Protein AF-A0A7K7VQU2-F1 (afdb_monomer_lite)

Sequence (157 aa):
PVPLLLVEPEVEIYPVQSGSLPRTDRLVCAVMDFYPPEIEVKWFKNGQEEVERVVVTDVIQNGDWTYQVLVMLETTPQPGDTYTCHVEHVSLQQPLTRDWGQWDGGHSKMLVGVGGLVLGPAALALGLLVYLRSKKGEWRGRGAVPALTRVAPPPWW

Foldseek 3Di:
DPPPDWDAWDWDKDFDDDDDDPFGFKIKIKTWFTPDQDKDKWKDKPNHTDDPQKDKDDWDAPVPNGTIIMIMGGHGDDPPIKMKMWMDDPNDPDIDIDIDDPPCPDDPPPPVPPVCVPVVVVVVVVVVVVVVVVVVVVVVPPDDDDDDDDDDDDDDD

InterPro domains:
  IPR003006 Immunoglobulin/major histocompatibility complex, conserved site [PS00290] (83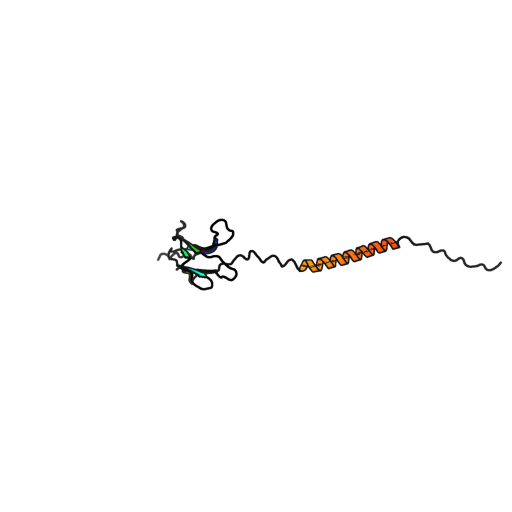-89)
  IPR003597 Immunoglobulin C1-set [PF07654] (11-92)
  IPR003597 Immunoglobulin C1-set [SM00407] (24-95)
  IPR007110 Immunoglobulin-like domain [PS50835] (9-97)
  IPR013783 Immunoglobulin-like fold [G3DSA:2.60.40.10] (6-106)
  IPR036179 Immunoglobulin-like domain superfamily [SSF48726] (14-101)
  IPR050160 Major Histocompatibility Complex/Immunoglobulin [PTHR19944] (7-136)

Structure (mmCIF, N/CA/C/O backbone):
data_AF-A0A7K7VQU2-F1
#
_entry.id   AF-A0A7K7VQU2-F1
#
loop_
_atom_site.group_PDB
_atom_site.id
_atom_site.type_symbol
_atom_site.label_atom_id
_atom_site.label_alt_id
_atom_site.label_comp_id
_atom_site.label_asym_id
_atom_site.label_entity_id
_atom_site.label_seq_id
_atom_site.pdbx_PDB_ins_code
_atom_site.Cartn_x
_atom_site.Cartn_y
_atom_site.Cartn_z
_atom_site.occupancy
_atom_site.B_iso_or_equiv
_atom_site.auth_seq_id
_atom_site.auth_comp_id
_atom_site.auth_asym_id
_atom_site.auth_atom_id
_atom_site.pdbx_PDB_model_num
ATOM 1 N N . PRO A 1 1 ? 23.997 -20.803 -15.273 1.00 57.81 1 PRO A N 1
ATOM 2 C CA . PRO A 1 1 ? 22.766 -20.457 -14.525 1.00 57.81 1 PRO A CA 1
ATOM 3 C C . PRO A 1 1 ? 22.965 -19.117 -13.815 1.00 57.81 1 PRO A C 1
ATOM 5 O O . PRO A 1 1 ? 23.720 -19.044 -12.852 1.00 57.81 1 PRO A O 1
ATOM 8 N N . VAL A 1 2 ? 22.388 -18.050 -14.367 1.00 52.31 2 VAL A N 1
ATOM 9 C CA . VAL A 1 2 ? 22.335 -16.747 -13.690 1.00 52.31 2 VAL A CA 1
ATOM 10 C C . VAL A 1 2 ? 21.419 -16.932 -12.474 1.00 52.31 2 VAL A C 1
ATOM 12 O O . VAL A 1 2 ? 20.346 -17.514 -12.656 1.00 52.31 2 VAL A O 1
ATOM 15 N N . PRO A 1 3 ? 21.812 -16.550 -11.248 1.00 61.34 3 PRO A N 1
ATOM 16 C CA . PRO A 1 3 ? 20.863 -16.546 -10.143 1.00 61.34 3 PRO A CA 1
ATOM 17 C C . PRO A 1 3 ? 19.717 -15.608 -10.528 1.00 61.34 3 PRO A C 1
ATOM 19 O O . PRO A 1 3 ? 19.965 -14.476 -10.940 1.00 61.34 3 PRO A O 1
ATOM 22 N N . LEU A 1 4 ? 18.478 -16.100 -10.469 1.00 75.25 4 LEU A N 1
ATOM 23 C CA . LEU A 1 4 ? 17.302 -15.251 -10.628 1.00 75.25 4 LEU A CA 1
ATOM 24 C C . LEU A 1 4 ? 17.351 -14.247 -9.476 1.00 75.25 4 LEU A C 1
ATOM 26 O O . LEU A 1 4 ? 17.149 -14.622 -8.323 1.00 75.25 4 LEU A O 1
ATOM 30 N N . LEU A 1 5 ? 17.734 -13.008 -9.780 1.00 87.81 5 LEU A N 1
ATOM 31 C CA . LEU A 1 5 ? 17.643 -11.923 -8.820 1.00 87.81 5 LEU A CA 1
ATOM 32 C C . LEU A 1 5 ? 16.155 -11.752 -8.522 1.00 87.81 5 LEU A C 1
ATOM 34 O O . LEU A 1 5 ? 15.373 -11.558 -9.447 1.00 87.81 5 LEU A O 1
ATOM 38 N N . LEU A 1 6 ? 15.780 -11.883 -7.259 1.00 94.81 6 LEU A N 1
ATOM 39 C CA . LEU A 1 6 ? 14.431 -11.652 -6.769 1.00 94.81 6 LEU A CA 1
ATOM 40 C C . LEU A 1 6 ? 14.569 -10.733 -5.564 1.00 94.81 6 LEU A C 1
ATOM 42 O O . LEU A 1 6 ? 15.386 -11.007 -4.682 1.00 94.81 6 LEU A O 1
ATOM 46 N N . VAL A 1 7 ? 13.806 -9.646 -5.551 1.00 96.69 7 VAL A N 1
ATOM 47 C CA . VAL A 1 7 ? 13.811 -8.681 -4.450 1.00 96.69 7 VAL A CA 1
ATOM 48 C C . VAL A 1 7 ? 12.386 -8.542 -3.942 1.00 96.69 7 VAL A C 1
ATOM 50 O O . VAL A 1 7 ? 11.465 -8.321 -4.730 1.00 96.69 7 VAL A O 1
ATOM 53 N N . GLU A 1 8 ? 12.211 -8.753 -2.639 1.00 97.81 8 GLU A N 1
ATOM 54 C CA . GLU A 1 8 ? 10.913 -8.648 -1.978 1.00 97.81 8 GLU A CA 1
ATOM 55 C C . GLU A 1 8 ? 10.456 -7.191 -1.874 1.00 97.81 8 GLU A C 1
ATOM 57 O O . GLU A 1 8 ? 11.279 -6.333 -1.563 1.00 97.81 8 GLU A O 1
ATOM 62 N N . PRO A 1 9 ? 9.162 -6.911 -2.117 1.00 98.12 9 PRO A N 1
ATOM 63 C CA . PRO A 1 9 ? 8.628 -5.563 -2.010 1.00 98.12 9 PRO A CA 1
ATOM 64 C C . PRO A 1 9 ? 8.594 -5.064 -0.567 1.00 98.12 9 PRO A C 1
ATOM 66 O O . PRO A 1 9 ? 8.190 -5.789 0.348 1.00 98.12 9 PRO A O 1
ATOM 69 N N . GLU A 1 10 ? 8.884 -3.780 -0.385 1.00 97.75 10 GLU A N 1
ATOM 70 C CA . GLU A 1 10 ? 8.526 -3.043 0.823 1.00 97.75 10 GLU A CA 1
ATOM 71 C C . GLU A 1 10 ? 7.136 -2.415 0.658 1.00 97.75 10 GLU A C 1
ATOM 73 O O . GLU A 1 10 ? 6.820 -1.856 -0.391 1.00 97.75 10 GLU A O 1
ATOM 78 N N . VAL A 1 11 ? 6.283 -2.529 1.684 1.00 97.81 11 VAL A N 1
ATOM 79 C CA . VAL A 1 11 ? 4.886 -2.072 1.622 1.00 97.81 11 VAL A CA 1
ATOM 80 C C . VAL A 1 11 ? 4.581 -1.085 2.737 1.00 97.81 11 VAL A C 1
ATOM 82 O O . VAL A 1 11 ? 4.611 -1.422 3.926 1.00 97.81 11 VAL A O 1
ATOM 85 N N . GLU A 1 12 ? 4.178 0.115 2.338 1.00 96.62 12 GLU A N 1
ATOM 86 C CA . GLU A 1 12 ? 3.721 1.171 3.231 1.00 96.62 12 GLU A CA 1
ATOM 87 C C . GLU A 1 12 ? 2.300 1.608 2.868 1.00 96.62 12 GLU A C 1
ATOM 89 O O . GLU A 1 12 ? 1.939 1.702 1.696 1.00 96.62 12 GLU A O 1
ATOM 94 N N . ILE A 1 13 ? 1.484 1.897 3.886 1.00 96.25 13 ILE A N 1
ATOM 95 C CA . ILE A 1 13 ? 0.157 2.478 3.694 1.00 96.25 13 ILE A CA 1
ATOM 96 C C . ILE A 1 13 ? 0.098 3.836 4.376 1.00 96.25 13 ILE A C 1
ATOM 98 O O . ILE A 1 13 ? 0.289 3.924 5.590 1.00 96.25 13 ILE A O 1
ATOM 102 N N . TYR A 1 14 ? -0.264 4.873 3.624 1.00 93.06 14 TYR A N 1
ATOM 103 C CA . TYR A 1 14 ? -0.444 6.217 4.164 1.00 93.06 14 TYR A CA 1
ATOM 104 C C . TYR A 1 14 ? -1.721 6.898 3.647 1.00 93.06 14 TYR A C 1
ATOM 106 O O . TYR A 1 14 ? -2.180 6.635 2.531 1.00 93.06 14 TYR A O 1
ATOM 114 N N . PRO A 1 15 ? -2.334 7.775 4.464 1.00 92.25 15 PRO A N 1
ATOM 115 C CA . PRO A 1 15 ? -3.474 8.572 4.044 1.00 92.25 15 PRO A CA 1
ATOM 116 C C . PRO A 1 15 ? -3.042 9.734 3.148 1.00 92.25 15 PRO A C 1
ATOM 118 O O . PRO A 1 15 ? -2.030 10.387 3.402 1.00 92.25 15 PRO A O 1
ATOM 121 N N . VAL A 1 16 ? -3.865 10.052 2.152 1.00 88.25 16 VAL A N 1
ATOM 122 C CA . VAL A 1 16 ? -3.730 11.260 1.330 1.00 88.25 16 VAL A CA 1
ATOM 123 C C . VAL A 1 16 ? -5.000 12.096 1.468 1.00 88.25 16 VAL A C 1
ATOM 125 O O . VAL A 1 16 ? -6.108 11.566 1.548 1.00 88.25 16 VAL A O 1
ATOM 128 N N . GLN A 1 17 ? -4.821 13.414 1.551 1.00 82.75 17 GLN A N 1
ATOM 129 C CA . GLN A 1 17 ? -5.911 14.387 1.572 1.00 82.75 17 GLN A CA 1
ATOM 130 C C . GLN A 1 17 ? -6.026 15.045 0.202 1.00 82.75 17 GLN A C 1
ATOM 132 O O . GLN A 1 17 ? -5.046 15.596 -0.304 1.00 82.75 17 GLN A O 1
ATOM 137 N N . SER A 1 18 ? -7.226 15.046 -0.368 1.00 69.75 18 SER A N 1
ATOM 138 C CA . SER A 1 18 ? -7.536 15.867 -1.534 1.00 69.75 18 SER A CA 1
ATOM 139 C C . SER A 1 18 ? -8.174 17.187 -1.093 1.00 69.75 18 SER A C 1
ATOM 141 O O . SER A 1 18 ? -9.220 17.228 -0.445 1.00 69.75 18 SER A O 1
ATOM 143 N N . GLY A 1 19 ? -7.555 18.306 -1.473 1.00 69.19 19 GLY A N 1
ATOM 144 C CA . GLY A 1 19 ? -8.094 19.646 -1.228 1.00 69.19 19 GLY A CA 1
ATOM 145 C C . GLY A 1 19 ? -7.788 20.221 0.160 1.00 69.19 19 GLY A C 1
ATOM 146 O O . GLY A 1 19 ? -6.818 19.852 0.810 1.00 69.19 19 GLY A O 1
ATOM 147 N N . SER A 1 20 ? -8.582 21.210 0.579 1.00 69.31 20 SER A N 1
ATOM 148 C CA . SER A 1 20 ? -8.337 22.029 1.780 1.00 69.31 20 SER A CA 1
ATOM 149 C C . SER A 1 20 ? -9.076 21.562 3.039 1.00 69.31 20 SER A C 1
ATOM 151 O O . SER A 1 20 ? -8.949 22.187 4.094 1.00 69.31 20 SER A O 1
ATOM 153 N N . LEU A 1 21 ? -9.876 20.496 2.945 1.00 66.06 21 LEU A N 1
ATOM 154 C CA . LEU A 1 21 ? -10.611 19.943 4.080 1.00 66.06 21 LEU A CA 1
ATOM 155 C C . LEU A 1 21 ? -9.713 18.970 4.863 1.00 66.06 21 LEU A C 1
ATOM 157 O O . LEU A 1 21 ? -9.008 18.178 4.248 1.00 66.06 21 LEU A O 1
ATOM 161 N N . PRO A 1 22 ? -9.784 18.941 6.206 1.00 66.94 22 PRO A N 1
ATOM 162 C CA . PRO A 1 22 ? -8.946 18.079 7.048 1.00 66.94 22 PRO A CA 1
ATOM 163 C C . PRO A 1 22 ? -9.389 16.601 7.037 1.00 66.94 22 PRO A C 1
ATOM 165 O O . PRO A 1 22 ? -9.230 15.896 8.033 1.00 66.94 22 PRO A O 1
ATOM 168 N N . ARG A 1 23 ? -10.015 16.128 5.953 1.00 72.44 23 ARG A N 1
ATOM 169 C CA . ARG A 1 23 ? -10.581 14.781 5.850 1.00 72.44 23 ARG A CA 1
ATOM 170 C C . ARG A 1 23 ? -9.762 13.962 4.863 1.00 72.44 23 ARG A C 1
ATOM 172 O O . ARG A 1 23 ? -9.684 14.317 3.695 1.00 72.44 23 ARG A O 1
ATOM 179 N N . THR A 1 24 ? -9.195 12.856 5.337 1.00 75.88 24 THR A N 1
ATOM 180 C CA . THR A 1 24 ? -8.613 11.832 4.465 1.00 75.88 24 THR A CA 1
ATOM 181 C C . THR A 1 24 ? -9.709 11.243 3.592 1.00 75.88 24 THR A C 1
ATOM 183 O O . THR A 1 24 ? -10.703 10.726 4.109 1.00 75.88 24 THR A O 1
ATOM 186 N N . ASP A 1 25 ? -9.516 11.318 2.285 1.00 87.81 25 ASP A N 1
ATOM 187 C CA . ASP A 1 25 ? -10.429 10.780 1.282 1.00 87.81 25 ASP A CA 1
ATOM 188 C C . ASP A 1 25 ? -9.772 9.723 0.386 1.00 87.81 25 ASP A C 1
ATOM 190 O O . ASP A 1 25 ? -10.438 9.145 -0.477 1.00 87.81 25 ASP A O 1
ATOM 194 N N . ARG A 1 26 ? -8.484 9.433 0.613 1.00 91.88 26 ARG A N 1
ATOM 195 C CA . ARG A 1 26 ? -7.740 8.393 -0.097 1.00 91.88 26 ARG A CA 1
ATOM 196 C C . ARG A 1 26 ? -6.750 7.688 0.828 1.00 91.88 26 ARG A C 1
ATOM 198 O O . ARG A 1 26 ? -6.142 8.311 1.701 1.00 91.88 26 ARG A O 1
ATOM 205 N N . LEU A 1 27 ? -6.559 6.393 0.605 1.00 95.38 27 LEU A N 1
ATOM 206 C CA . LEU A 1 27 ? -5.439 5.620 1.145 1.00 95.38 27 LEU A CA 1
ATOM 207 C C . LEU A 1 27 ? -4.535 5.203 -0.008 1.00 95.38 27 LEU A C 1
ATOM 209 O O . LEU A 1 27 ? -5.023 4.861 -1.081 1.00 95.38 27 LEU A O 1
ATOM 213 N N . VAL A 1 28 ? -3.226 5.224 0.208 1.00 97.12 28 VAL A N 1
ATOM 214 C CA . VAL A 1 28 ? -2.246 4.795 -0.790 1.00 97.12 28 VAL A CA 1
ATOM 215 C C . VAL A 1 28 ? -1.454 3.637 -0.222 1.00 97.12 28 VAL A C 1
ATOM 217 O O . VAL A 1 28 ? -0.906 3.759 0.868 1.00 97.12 28 VAL A O 1
ATOM 220 N N . CYS A 1 29 ? -1.414 2.530 -0.961 1.00 98.12 29 CYS A N 1
ATOM 221 C CA . CYS A 1 29 ? -0.485 1.436 -0.735 1.00 98.12 29 CYS A CA 1
ATOM 222 C C . CYS A 1 29 ? 0.703 1.646 -1.672 1.00 98.12 29 CYS A C 1
ATOM 224 O O . CYS A 1 29 ? 0.564 1.524 -2.891 1.00 98.12 29 CYS A O 1
ATOM 226 N N . ALA A 1 30 ? 1.836 2.042 -1.103 1.00 98.12 30 ALA A N 1
ATOM 227 C CA . ALA A 1 30 ? 3.095 2.156 -1.816 1.00 98.12 30 ALA A CA 1
ATOM 228 C C . ALA A 1 30 ? 3.838 0.829 -1.721 1.00 98.12 30 ALA A C 1
ATOM 230 O O . ALA A 1 30 ? 4.091 0.341 -0.620 1.00 98.12 30 ALA A O 1
ATOM 231 N N . VAL A 1 31 ? 4.155 0.257 -2.879 1.00 98.56 31 VAL A N 1
ATOM 232 C CA . VAL A 1 31 ? 4.895 -0.995 -3.005 1.00 98.56 31 VAL A CA 1
ATOM 233 C C . VAL A 1 31 ? 6.205 -0.680 -3.711 1.00 98.56 31 VAL A C 1
ATOM 235 O O . VAL A 1 31 ? 6.191 -0.231 -4.856 1.00 98.56 31 VAL A O 1
ATOM 238 N N . MET A 1 32 ? 7.319 -0.853 -3.008 1.00 98.19 32 MET A N 1
ATOM 239 C CA . MET A 1 32 ? 8.618 -0.281 -3.365 1.00 9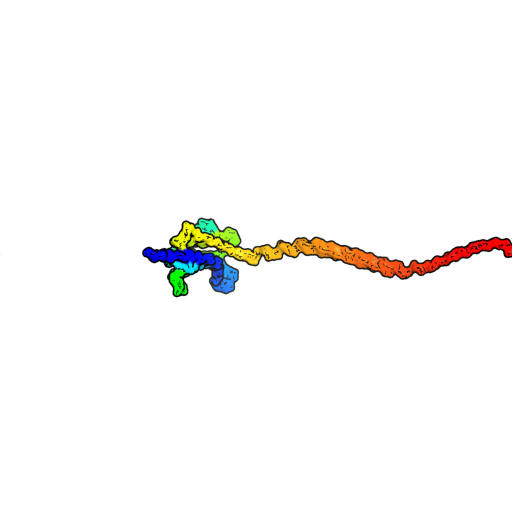8.19 32 MET A CA 1
ATOM 240 C C . MET A 1 32 ? 9.694 -1.361 -3.478 1.00 98.19 32 MET A C 1
ATOM 242 O O . MET A 1 32 ? 9.560 -2.445 -2.911 1.00 98.19 32 MET A O 1
ATOM 246 N N . ASP A 1 33 ? 10.762 -1.026 -4.197 1.00 97.19 33 ASP A N 1
ATOM 247 C CA . ASP A 1 33 ? 12.039 -1.742 -4.260 1.00 97.19 33 ASP A CA 1
ATOM 248 C C . ASP A 1 33 ? 11.945 -3.236 -4.615 1.00 97.19 33 ASP A C 1
ATOM 250 O O . ASP A 1 33 ? 12.751 -4.050 -4.170 1.00 97.19 33 ASP A O 1
ATOM 254 N N . PHE A 1 34 ? 10.989 -3.612 -5.470 1.00 97.56 34 PHE A N 1
ATOM 255 C CA . PHE A 1 34 ? 10.781 -5.006 -5.873 1.00 97.56 34 PHE A CA 1
ATOM 256 C C . PHE A 1 34 ? 11.366 -5.332 -7.248 1.00 97.56 34 PHE A C 1
ATOM 258 O O . PHE A 1 34 ? 11.588 -4.461 -8.091 1.00 97.56 34 PHE A O 1
ATOM 265 N N . TYR A 1 35 ? 11.628 -6.616 -7.485 1.00 96.81 35 TYR A N 1
ATOM 266 C CA . TYR A 1 35 ? 12.056 -7.131 -8.785 1.00 96.81 35 TYR A CA 1
ATOM 267 C C . TYR A 1 35 ? 11.715 -8.620 -8.909 1.00 96.81 35 TYR A C 1
ATOM 269 O O . TYR A 1 35 ? 12.060 -9.373 -7.985 1.00 96.81 35 TYR A O 1
ATOM 277 N N . PRO A 1 36 ? 11.162 -9.099 -10.043 1.00 96.25 36 PRO A N 1
ATOM 278 C CA . PRO A 1 36 ? 10.902 -8.434 -11.342 1.00 96.25 36 PRO A CA 1
ATOM 279 C C . PRO A 1 36 ? 9.648 -7.516 -11.343 1.00 96.25 36 PRO A C 1
ATOM 281 O O . PRO A 1 36 ? 9.030 -7.374 -10.296 1.00 96.25 36 PRO A O 1
ATOM 284 N N . PRO A 1 37 ? 9.277 -6.822 -12.447 1.00 96.50 37 PRO A N 1
ATOM 285 C CA . PRO A 1 37 ? 8.176 -5.846 -12.412 1.00 96.50 37 PRO A CA 1
ATOM 286 C C . PRO A 1 37 ? 6.769 -6.465 -12.341 1.00 96.50 37 PRO A C 1
ATOM 288 O O . PRO A 1 37 ? 5.811 -5.745 -12.062 1.00 96.50 37 PRO A O 1
ATOM 291 N N . GLU A 1 38 ? 6.609 -7.762 -12.622 1.00 97.12 38 GLU A N 1
ATOM 292 C CA . GLU A 1 38 ? 5.317 -8.444 -12.541 1.00 97.12 38 GLU A CA 1
ATOM 293 C C . GLU A 1 38 ? 4.847 -8.583 -11.086 1.00 97.12 38 GLU A C 1
ATOM 295 O O . GLU A 1 38 ? 5.415 -9.345 -10.301 1.00 97.12 38 GLU A O 1
ATOM 300 N N . ILE A 1 39 ? 3.774 -7.872 -10.739 1.00 97.94 39 ILE A N 1
ATOM 301 C CA . ILE A 1 39 ? 3.221 -7.808 -9.385 1.00 97.94 39 ILE A CA 1
ATOM 302 C C . ILE A 1 39 ? 1.695 -7.692 -9.425 1.00 97.94 39 ILE A C 1
ATOM 304 O O . ILE A 1 39 ? 1.133 -7.103 -10.349 1.00 97.94 39 ILE A O 1
ATOM 308 N N . GLU A 1 40 ? 1.024 -8.223 -8.407 1.00 98.06 40 GLU A N 1
ATOM 309 C CA . GLU A 1 40 ? -0.413 -8.051 -8.201 1.00 98.06 40 GLU A CA 1
ATOM 310 C C . GLU A 1 40 ? -0.663 -7.440 -6.820 1.00 98.06 40 GLU A C 1
ATOM 312 O O . GLU A 1 40 ? -0.108 -7.875 -5.812 1.00 98.06 40 GLU A O 1
ATOM 317 N N . VAL A 1 41 ? -1.482 -6.389 -6.778 1.00 98.38 41 VAL A N 1
ATOM 318 C CA . VAL A 1 41 ? -1.764 -5.629 -5.559 1.00 98.38 41 VAL A CA 1
ATOM 319 C C . VAL A 1 41 ? -3.265 -5.392 -5.461 1.00 98.38 41 VAL A C 1
ATOM 321 O O . VAL A 1 41 ? -3.866 -4.810 -6.363 1.00 98.38 41 VAL A O 1
ATOM 324 N N . LYS A 1 42 ? -3.866 -5.829 -4.355 1.00 98.38 42 LYS A N 1
ATOM 325 C CA . LYS A 1 42 ? -5.305 -5.753 -4.083 1.00 98.38 42 LYS A CA 1
ATOM 326 C C . LYS A 1 42 ? -5.572 -4.941 -2.829 1.00 98.38 42 LYS A C 1
ATOM 328 O O . LYS A 1 42 ? -4.845 -5.038 -1.839 1.00 98.38 42 LYS A O 1
ATOM 333 N N . TRP A 1 43 ? -6.667 -4.192 -2.847 1.00 98.25 43 TRP A N 1
ATOM 334 C CA . TRP A 1 43 ? -7.212 -3.566 -1.652 1.00 98.25 43 TRP A CA 1
ATOM 335 C C . TRP A 1 43 ? -8.351 -4.396 -1.092 1.00 98.25 43 TRP A C 1
ATOM 337 O O . TRP A 1 43 ? -9.213 -4.860 -1.829 1.00 98.25 43 TRP A O 1
ATOM 347 N N . PHE A 1 44 ? -8.393 -4.506 0.229 1.00 97.81 44 PHE A N 1
ATOM 348 C CA . PHE A 1 44 ? -9.533 -5.038 0.952 1.00 97.81 44 PHE A CA 1
ATOM 349 C C . PHE A 1 44 ? -10.035 -4.002 1.947 1.00 97.81 44 PHE A C 1
ATOM 351 O O . PHE A 1 44 ? -9.257 -3.429 2.714 1.00 97.81 44 PHE A O 1
ATOM 358 N N . LYS A 1 45 ? -11.349 -3.797 1.964 1.00 96.06 45 LYS A N 1
ATOM 359 C CA . LYS A 1 45 ? -12.060 -3.039 2.987 1.00 96.06 45 LYS A CA 1
ATOM 360 C C . LYS A 1 45 ? -12.960 -3.992 3.757 1.00 96.06 45 LYS A C 1
ATOM 362 O O . LYS A 1 45 ? -13.812 -4.651 3.170 1.00 96.06 45 LYS A O 1
ATOM 367 N N . ASN A 1 46 ? -12.799 -4.070 5.076 1.00 95.38 46 ASN A N 1
ATOM 368 C CA . ASN A 1 46 ? -13.604 -4.948 5.934 1.00 95.38 46 ASN A CA 1
ATOM 369 C C . ASN A 1 46 ? -13.615 -6.417 5.449 1.00 95.38 46 ASN A C 1
ATOM 371 O O . ASN A 1 46 ? -14.623 -7.114 5.556 1.00 95.38 46 ASN A O 1
ATOM 375 N N . GLY A 1 47 ? -12.493 -6.874 4.877 1.00 95.50 47 GLY A N 1
ATOM 376 C CA . GLY A 1 47 ? -12.332 -8.217 4.310 1.00 95.50 47 GLY A CA 1
ATOM 377 C C . GLY A 1 47 ? -12.943 -8.430 2.918 1.00 95.50 47 GLY A C 1
ATOM 378 O O . GLY A 1 47 ? -12.860 -9.539 2.399 1.00 95.50 47 GLY A O 1
ATOM 379 N N . GLN A 1 48 ? -13.539 -7.406 2.303 1.00 97.25 48 GLN A N 1
ATOM 380 C CA . GLN A 1 48 ? -14.058 -7.453 0.933 1.00 97.25 48 GLN A CA 1
ATOM 381 C C . GLN A 1 48 ? -13.097 -6.756 -0.025 1.00 97.25 48 GLN A C 1
ATOM 383 O O . GLN A 1 48 ? -12.609 -5.671 0.281 1.00 97.25 48 GLN A O 1
ATOM 388 N N . GLU A 1 49 ? -12.822 -7.384 -1.165 1.00 97.81 49 GLU A N 1
ATOM 389 C CA . GLU A 1 49 ? -11.947 -6.816 -2.190 1.00 97.81 49 GLU A CA 1
ATOM 390 C C . GLU A 1 49 ? -12.586 -5.570 -2.819 1.00 97.81 49 GLU A C 1
ATOM 392 O O . GLU A 1 49 ? -13.748 -5.586 -3.228 1.00 97.81 49 GLU A O 1
ATOM 397 N N . GLU A 1 50 ? -11.814 -4.490 -2.893 1.00 97.56 50 GLU A N 1
ATOM 398 C CA . GLU A 1 50 ? -12.191 -3.231 -3.524 1.00 97.56 50 GLU A CA 1
ATOM 399 C C . GLU A 1 50 ? -11.531 -3.148 -4.901 1.00 97.56 50 GLU A C 1
ATOM 401 O O . GLU A 1 50 ? -10.309 -3.224 -5.015 1.00 97.56 50 GLU A O 1
ATOM 406 N N . VAL A 1 51 ? -12.339 -2.958 -5.946 1.00 96.56 51 VAL A N 1
ATOM 407 C CA . VAL A 1 51 ? -11.856 -2.862 -7.337 1.00 96.56 51 VAL A CA 1
ATOM 408 C C . VAL A 1 51 ? -12.312 -1.558 -7.988 1.00 96.56 51 VAL A C 1
ATOM 410 O O . VAL A 1 51 ? -11.527 -0.875 -8.634 1.00 96.56 51 VAL A O 1
ATOM 413 N N . GLU A 1 52 ? -13.570 -1.160 -7.781 1.00 95.75 52 GLU A N 1
ATOM 414 C CA . GLU A 1 52 ? -14.169 -0.009 -8.477 1.00 95.75 52 GLU A CA 1
ATOM 415 C C . GLU A 1 52 ? -13.544 1.340 -8.096 1.00 95.75 52 GLU A C 1
ATOM 417 O O . GLU A 1 52 ? -13.551 2.275 -8.893 1.00 95.75 52 GLU A O 1
ATOM 422 N N . ARG A 1 53 ? -13.025 1.454 -6.870 1.00 94.31 53 ARG A N 1
ATOM 423 C CA . ARG A 1 53 ? -12.459 2.693 -6.305 1.00 94.31 53 ARG A CA 1
ATOM 424 C C . ARG A 1 53 ? -10.940 2.668 -6.224 1.00 94.31 53 ARG A C 1
ATOM 426 O O . ARG A 1 53 ? -10.344 3.495 -5.530 1.00 94.31 53 ARG A O 1
ATOM 433 N N . VAL A 1 54 ? -10.330 1.690 -6.886 1.00 97.12 54 VAL A N 1
ATOM 434 C CA . VAL A 1 54 ? -8.888 1.500 -6.897 1.00 97.12 54 VAL A CA 1
ATOM 435 C C . VAL A 1 54 ? -8.304 2.087 -8.171 1.00 97.12 54 VAL A C 1
ATOM 437 O O . VAL A 1 54 ? -8.766 1.820 -9.277 1.00 97.12 54 VAL A O 1
ATOM 440 N N . VAL A 1 55 ? -7.260 2.889 -8.004 1.00 96.44 55 VAL A N 1
ATOM 441 C CA . VAL A 1 55 ? -6.475 3.467 -9.090 1.00 96.44 55 VAL A CA 1
ATOM 442 C C . VAL A 1 55 ? -5.026 3.045 -8.901 1.00 96.44 55 VAL A C 1
ATOM 444 O O . VAL A 1 55 ? -4.407 3.359 -7.885 1.00 96.44 55 VAL A O 1
ATOM 447 N N . VAL A 1 56 ? -4.487 2.342 -9.891 1.00 97.12 56 VAL A N 1
ATOM 448 C CA . VAL A 1 56 ? -3.105 1.850 -9.914 1.00 97.12 56 VAL A CA 1
ATOM 449 C C . VAL A 1 56 ? -2.281 2.769 -10.814 1.00 97.12 56 VAL A C 1
ATOM 451 O O . VAL A 1 56 ? -2.742 3.148 -11.891 1.00 97.12 56 VAL A O 1
ATOM 454 N N . THR A 1 57 ? -1.087 3.167 -10.379 1.00 97.06 57 THR A N 1
ATOM 455 C CA . THR A 1 57 ? -0.131 3.866 -11.251 1.00 97.06 57 THR A CA 1
ATOM 456 C C . THR A 1 57 ? 0.592 2.885 -12.164 1.00 97.06 57 THR A C 1
ATOM 458 O O . THR A 1 57 ? 0.615 1.685 -11.904 1.00 97.06 57 THR A O 1
ATOM 461 N N . ASP A 1 58 ? 1.276 3.392 -13.186 1.00 97.12 58 ASP A N 1
ATOM 462 C CA . ASP A 1 58 ? 2.254 2.574 -13.902 1.00 97.12 58 ASP A CA 1
ATOM 463 C C . ASP A 1 58 ? 3.343 2.063 -12.940 1.00 97.12 58 ASP A C 1
ATOM 465 O O . ASP A 1 58 ? 3.656 2.706 -11.929 1.00 97.12 58 ASP A O 1
ATOM 469 N N . VAL A 1 59 ? 3.924 0.907 -13.269 1.00 97.62 59 VAL A N 1
ATOM 470 C CA . VAL A 1 59 ? 5.106 0.372 -12.583 1.00 97.62 59 VAL A CA 1
ATOM 471 C C . VAL A 1 59 ? 6.329 1.158 -13.060 1.00 97.62 59 VAL A C 1
ATOM 473 O O . VAL A 1 59 ? 6.650 1.166 -14.250 1.00 97.62 59 VAL A O 1
ATOM 476 N N . ILE A 1 60 ? 7.004 1.841 -12.138 1.00 97.25 60 ILE A N 1
ATOM 477 C CA . ILE A 1 60 ? 8.117 2.755 -12.428 1.00 97.25 60 ILE A CA 1
ATOM 478 C C . ILE A 1 60 ? 9.425 2.111 -11.977 1.00 97.25 60 ILE A C 1
ATOM 480 O O . ILE A 1 60 ? 9.481 1.515 -10.909 1.00 97.25 60 ILE A O 1
ATOM 484 N N . GLN A 1 61 ? 10.487 2.245 -12.772 1.00 96.88 61 GLN A N 1
ATOM 485 C CA . GLN A 1 61 ? 11.822 1.762 -12.415 1.00 96.88 61 GLN A CA 1
ATOM 486 C C . GLN A 1 61 ? 12.600 2.814 -11.603 1.00 96.88 61 GLN A C 1
ATOM 488 O O . GLN A 1 61 ? 12.653 3.979 -11.997 1.00 96.88 61 GLN A O 1
ATOM 493 N N . ASN A 1 62 ? 13.263 2.390 -10.524 1.00 93.75 62 ASN A N 1
ATOM 494 C CA . ASN A 1 62 ? 13.974 3.255 -9.569 1.00 93.75 62 ASN A CA 1
ATOM 495 C C . ASN A 1 62 ? 15.385 3.687 -10.024 1.00 93.75 62 ASN A C 1
ATOM 497 O O . ASN A 1 62 ? 15.978 4.607 -9.463 1.00 93.75 62 ASN A O 1
ATOM 501 N N . GLY A 1 63 ? 15.927 3.052 -11.070 1.00 93.25 63 GLY A N 1
ATOM 502 C CA . GLY A 1 63 ? 17.275 3.311 -11.603 1.00 93.25 63 GLY A CA 1
ATOM 503 C C . GLY A 1 63 ? 18.365 2.394 -11.037 1.00 93.25 63 GLY A C 1
ATOM 504 O O . GLY A 1 63 ? 19.466 2.332 -11.582 1.00 93.25 63 GLY A O 1
ATOM 505 N N . ASP A 1 64 ? 18.033 1.615 -10.015 1.00 94.25 64 ASP A N 1
ATOM 506 C CA . ASP A 1 64 ? 18.826 0.543 -9.423 1.00 94.25 64 ASP A CA 1
ATOM 507 C C . ASP A 1 64 ? 18.175 -0.816 -9.719 1.00 94.25 64 ASP A C 1
ATOM 509 O O . ASP A 1 64 ? 18.005 -1.622 -8.820 1.00 94.25 64 ASP A O 1
ATOM 513 N N . TRP A 1 65 ? 17.751 -1.048 -10.970 1.00 91.50 65 TRP A N 1
ATOM 514 C CA . TRP A 1 65 ? 17.044 -2.251 -11.464 1.00 91.50 65 TRP A CA 1
ATOM 515 C C . TRP A 1 65 ? 15.710 -2.611 -10.781 1.00 91.50 65 TRP A C 1
ATOM 517 O O . TRP A 1 65 ? 14.963 -3.373 -11.389 1.00 91.50 65 TRP A O 1
ATOM 527 N N . THR A 1 66 ? 15.379 -2.064 -9.610 1.00 97.00 66 THR A N 1
ATOM 528 C CA . THR A 1 66 ? 14.118 -2.303 -8.893 1.00 97.00 66 THR A CA 1
ATOM 529 C C . THR A 1 66 ? 12.969 -1.436 -9.410 1.00 97.00 66 THR A C 1
ATOM 531 O O . THR A 1 66 ? 13.167 -0.503 -10.202 1.00 97.00 66 THR A O 1
ATOM 534 N N . TYR A 1 67 ? 11.755 -1.776 -8.984 1.00 98.12 67 TYR A N 1
ATOM 535 C CA . TYR A 1 67 ? 10.514 -1.136 -9.392 1.00 98.12 67 TYR A CA 1
ATOM 536 C C . TYR A 1 67 ? 9.675 -0.691 -8.196 1.00 98.12 67 TYR A C 1
ATOM 538 O O . TYR A 1 67 ? 9.821 -1.189 -7.081 1.00 98.12 67 TYR A O 1
ATOM 546 N N . GLN A 1 68 ? 8.756 0.229 -8.468 1.00 98.25 68 GLN A N 1
ATOM 547 C CA . GLN A 1 68 ? 7.762 0.725 -7.529 1.00 98.25 68 GLN A CA 1
ATOM 548 C C . GLN A 1 68 ? 6.394 0.881 -8.206 1.00 98.25 68 GLN A C 1
ATOM 550 O O . GLN A 1 68 ? 6.306 1.170 -9.403 1.00 98.25 68 GLN A O 1
ATOM 555 N N . VAL A 1 69 ? 5.319 0.734 -7.434 1.00 98.56 69 VAL A N 1
ATOM 556 C CA . VAL A 1 69 ? 3.940 0.982 -7.872 1.00 98.56 69 VAL A CA 1
ATOM 557 C C . VAL A 1 69 ? 3.113 1.549 -6.720 1.00 98.56 69 VAL A C 1
ATOM 559 O O . VAL A 1 69 ? 3.282 1.163 -5.562 1.00 98.56 69 VAL A O 1
ATOM 562 N N . LEU A 1 70 ? 2.211 2.482 -7.029 1.00 98.25 70 LEU A N 1
ATOM 563 C CA . LEU A 1 70 ? 1.272 3.043 -6.065 1.00 98.25 70 LEU A CA 1
ATOM 564 C C . LEU A 1 70 ? -0.142 2.572 -6.393 1.00 98.25 70 LEU A C 1
ATOM 566 O O . LEU A 1 70 ? -0.623 2.736 -7.515 1.00 98.25 70 LEU A O 1
ATOM 570 N N . VAL A 1 71 ? -0.830 2.038 -5.387 1.00 98.12 71 VAL A N 1
ATOM 571 C CA . VAL A 1 71 ? -2.224 1.607 -5.500 1.00 98.12 71 VAL A CA 1
ATOM 572 C C . VAL A 1 71 ? -3.084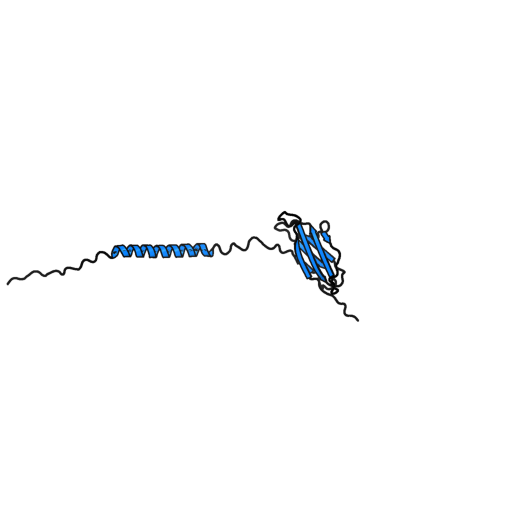 2.430 -4.557 1.00 98.12 71 VAL A C 1
ATOM 574 O O . VAL A 1 71 ? -3.048 2.275 -3.335 1.00 98.12 71 VAL A O 1
ATOM 577 N N . MET A 1 72 ? -3.862 3.335 -5.136 1.00 97.19 72 MET A N 1
ATOM 578 C CA . MET A 1 72 ? -4.692 4.299 -4.426 1.00 97.19 72 MET A CA 1
ATOM 579 C C . MET A 1 72 ? -6.118 3.771 -4.291 1.00 97.19 72 MET A C 1
ATOM 581 O O . MET A 1 72 ? -6.721 3.384 -5.284 1.00 97.19 72 MET A O 1
ATOM 585 N N . LEU A 1 73 ? -6.677 3.816 -3.086 1.00 96.94 73 LEU A N 1
ATOM 586 C CA . LEU A 1 73 ? -8.080 3.531 -2.802 1.00 96.94 73 LEU A CA 1
ATOM 587 C C . LEU A 1 73 ? -8.800 4.831 -2.437 1.00 96.94 73 LEU A C 1
ATOM 589 O O . LEU A 1 73 ? -8.445 5.487 -1.455 1.00 96.94 73 LEU A O 1
ATOM 593 N N . GLU A 1 74 ? -9.836 5.190 -3.192 1.00 94.69 74 GLU A N 1
ATOM 594 C CA . GLU A 1 74 ? -10.717 6.311 -2.855 1.00 94.69 74 GLU A CA 1
ATOM 595 C C . GLU A 1 74 ? -11.700 5.896 -1.757 1.00 94.69 74 GLU A C 1
ATOM 597 O O . GLU A 1 74 ? -12.668 5.160 -1.971 1.00 94.69 74 GLU A O 1
ATOM 602 N N . THR A 1 75 ? -11.435 6.358 -0.539 1.00 91.56 75 THR A N 1
ATOM 603 C CA . THR A 1 75 ? -12.230 6.014 0.634 1.00 91.56 75 THR A CA 1
ATOM 604 C C . THR A 1 75 ? -12.098 7.074 1.708 1.00 91.56 75 THR A C 1
ATOM 606 O O . THR A 1 75 ? -11.054 7.685 1.894 1.00 91.56 75 THR A O 1
ATOM 609 N N . THR A 1 76 ? -13.162 7.259 2.476 1.00 90.50 76 THR A N 1
ATOM 610 C CA . THR A 1 76 ? -13.146 8.103 3.664 1.00 90.50 76 THR A CA 1
ATOM 611 C C . THR A 1 76 ? -13.143 7.202 4.894 1.00 90.50 76 THR A C 1
ATOM 613 O O . THR A 1 76 ? -14.220 6.722 5.267 1.00 90.50 76 THR A O 1
ATOM 616 N N . PRO A 1 77 ? -11.977 6.932 5.514 1.00 88.62 77 PRO A N 1
ATOM 617 C CA . PRO A 1 77 ? -11.893 5.951 6.583 1.00 88.62 77 PRO A CA 1
ATOM 618 C C . PRO A 1 77 ? -12.766 6.342 7.774 1.00 88.62 77 PRO A C 1
ATOM 620 O O . PRO A 1 77 ? -12.696 7.475 8.257 1.00 88.62 77 PRO A O 1
ATOM 623 N N . GLN A 1 78 ? -13.595 5.410 8.243 1.00 86.94 78 GLN A N 1
ATOM 624 C CA . GLN A 1 78 ? -14.437 5.603 9.421 1.00 86.94 78 GLN A CA 1
ATOM 625 C C . GLN A 1 78 ? -13.934 4.765 10.601 1.00 86.94 78 GLN A C 1
ATOM 627 O O . GLN A 1 78 ? -13.289 3.737 10.388 1.00 86.94 78 GLN A O 1
ATOM 632 N N . PRO A 1 79 ? -14.221 5.171 11.853 1.00 85.81 79 PRO A N 1
ATOM 633 C CA . PRO A 1 79 ? -13.943 4.333 13.011 1.00 85.81 79 PRO A CA 1
ATOM 634 C C . PRO A 1 79 ? -14.600 2.957 12.858 1.00 85.81 79 PRO A C 1
ATOM 636 O O . PRO A 1 79 ? -15.803 2.867 12.621 1.00 85.81 79 PRO A O 1
ATOM 639 N N . GLY A 1 80 ? -13.803 1.900 13.004 1.00 87.25 80 GLY A N 1
ATOM 640 C CA . GLY A 1 80 ? -14.251 0.514 12.857 1.00 87.25 80 GLY A CA 1
ATOM 641 C C . GLY A 1 80 ? -14.097 -0.074 11.453 1.00 87.25 80 GLY A C 1
ATOM 642 O O . GLY A 1 80 ? -14.203 -1.290 11.328 1.00 87.25 80 GLY A O 1
ATOM 643 N N . ASP A 1 81 ? -13.802 0.734 10.428 1.00 91.75 81 ASP A N 1
ATOM 644 C CA . ASP A 1 81 ? -13.372 0.191 9.137 1.00 91.75 81 ASP A CA 1
ATOM 645 C C . ASP A 1 81 ? -11.953 -0.387 9.257 1.00 91.75 81 ASP A C 1
ATOM 647 O O . ASP A 1 81 ? -11.062 0.242 9.835 1.00 91.75 81 ASP A O 1
ATOM 651 N N . THR A 1 82 ? -11.719 -1.541 8.638 1.00 94.00 82 THR A N 1
ATOM 652 C CA . THR A 1 82 ? -10.384 -2.098 8.414 1.00 94.00 82 THR A CA 1
ATOM 653 C C . THR A 1 82 ? -10.017 -2.005 6.941 1.00 94.00 82 THR A C 1
ATOM 655 O O . THR A 1 82 ? -10.850 -2.220 6.058 1.00 94.00 82 THR A O 1
ATOM 658 N N . TYR A 1 83 ? -8.759 -1.667 6.677 1.00 96.38 83 TYR A N 1
ATOM 659 C CA . TYR A 1 83 ? -8.216 -1.558 5.329 1.00 96.38 83 TYR A CA 1
ATOM 660 C C . TYR A 1 83 ? -6.924 -2.346 5.251 1.00 96.38 83 TYR A C 1
ATOM 662 O O . TYR A 1 83 ? -6.062 -2.208 6.120 1.00 96.38 83 TYR A O 1
ATOM 670 N N . THR A 1 84 ? -6.789 -3.124 4.190 1.00 97.62 84 THR A N 1
ATOM 671 C CA . THR A 1 84 ? -5.691 -4.065 4.035 1.00 97.62 84 THR A CA 1
ATOM 672 C C . THR A 1 84 ? -5.193 -4.025 2.596 1.00 97.62 84 THR A C 1
ATOM 674 O O . THR A 1 84 ? -5.980 -4.170 1.662 1.00 97.62 84 THR A O 1
ATOM 677 N N . CYS A 1 85 ? -3.888 -3.831 2.419 1.00 98.19 85 CYS A N 1
ATOM 678 C CA . CYS A 1 85 ? -3.214 -3.990 1.137 1.00 98.19 85 CYS A CA 1
ATOM 679 C C . CYS A 1 85 ? -2.624 -5.398 1.054 1.00 98.19 85 CYS A C 1
ATOM 681 O O . CYS A 1 85 ? -1.881 -5.817 1.943 1.00 98.19 85 CYS A O 1
ATOM 683 N N . HIS A 1 86 ? -2.972 -6.127 0.002 1.00 98.38 86 HIS A N 1
ATOM 684 C CA . HIS A 1 86 ? -2.525 -7.488 -0.253 1.00 98.38 86 HIS A CA 1
ATOM 685 C C . HIS A 1 86 ? -1.648 -7.505 -1.500 1.00 98.38 86 HIS A C 1
ATOM 687 O O . HIS A 1 86 ? -2.069 -7.020 -2.547 1.00 98.38 86 HIS A O 1
ATOM 693 N N . VAL A 1 87 ? -0.437 -8.040 -1.384 1.00 98.62 87 VAL A N 1
ATOM 694 C CA . VAL A 1 87 ? 0.593 -8.001 -2.422 1.00 98.62 87 VAL A CA 1
ATOM 695 C C . VAL A 1 87 ? 1.050 -9.417 -2.743 1.00 98.62 87 VAL A C 1
ATOM 697 O O . VAL A 1 87 ? 1.544 -10.142 -1.876 1.00 98.62 87 VAL A O 1
ATOM 700 N N . GLU A 1 88 ? 0.922 -9.790 -4.009 1.00 98.50 88 GLU A N 1
ATOM 701 C CA . GLU A 1 88 ? 1.434 -11.031 -4.573 1.00 98.50 88 GLU A CA 1
ATOM 702 C C . GLU A 1 88 ? 2.603 -10.701 -5.509 1.00 98.50 88 GLU A C 1
ATOM 704 O O . GLU A 1 88 ? 2.479 -9.912 -6.447 1.00 98.50 88 GLU A O 1
ATOM 709 N N . HIS A 1 89 ? 3.762 -11.297 -5.239 1.00 98.12 89 HIS A N 1
ATOM 710 C CA . HIS A 1 89 ? 4.978 -11.098 -6.019 1.00 98.12 89 HIS A CA 1
ATOM 711 C C . HIS A 1 89 ? 5.814 -12.379 -5.999 1.00 98.12 89 HIS A C 1
ATOM 713 O O . HIS A 1 89 ? 5.875 -13.069 -4.983 1.00 98.12 89 HIS A O 1
ATOM 719 N N . VAL A 1 90 ? 6.490 -12.697 -7.105 1.00 96.94 90 VAL A N 1
ATOM 720 C CA . VAL A 1 90 ? 7.202 -13.979 -7.286 1.00 96.94 90 VAL A CA 1
ATOM 721 C C . VAL A 1 90 ? 8.377 -14.194 -6.326 1.00 96.94 90 VAL A C 1
ATOM 723 O O . VAL A 1 90 ? 8.827 -15.325 -6.155 1.00 96.94 90 VAL A O 1
ATOM 726 N N . SER A 1 91 ? 8.890 -13.131 -5.705 1.00 96.25 91 SER A N 1
ATOM 727 C CA . SER A 1 91 ? 9.928 -13.245 -4.675 1.00 96.25 91 SER A CA 1
ATOM 728 C C . SER A 1 91 ? 9.380 -13.697 -3.318 1.00 96.25 91 SER A C 1
ATOM 730 O O . SER A 1 91 ? 10.156 -14.170 -2.492 1.00 96.25 91 SER A O 1
ATOM 732 N N . LEU A 1 92 ? 8.079 -13.519 -3.068 1.00 97.12 92 LEU A N 1
ATOM 733 C CA . LEU A 1 92 ? 7.446 -13.805 -1.787 1.00 97.12 92 LEU A CA 1
ATOM 734 C C . LEU A 1 92 ? 7.030 -15.278 -1.729 1.00 97.12 92 LEU A C 1
ATOM 736 O O . LEU A 1 92 ? 6.393 -15.798 -2.642 1.00 97.12 92 LEU A O 1
ATOM 740 N N . GLN A 1 93 ? 7.330 -15.958 -0.619 1.00 95.62 93 GLN A N 1
ATOM 741 C CA . GLN A 1 93 ? 6.858 -17.338 -0.410 1.00 95.62 93 GLN A CA 1
ATOM 742 C C . GLN A 1 93 ? 5.347 -17.412 -0.149 1.00 95.62 93 GLN A C 1
ATOM 744 O O . GLN A 1 93 ? 4.715 -18.431 -0.423 1.00 95.62 93 GLN A O 1
ATOM 749 N N . GLN A 1 94 ? 4.786 -16.353 0.435 1.00 96.94 94 GLN A N 1
ATOM 750 C CA . GLN A 1 94 ? 3.367 -16.192 0.737 1.00 96.94 94 GLN A CA 1
ATOM 751 C C . GLN A 1 94 ? 2.979 -14.736 0.464 1.00 96.94 94 GLN A C 1
ATOM 753 O O . GLN A 1 94 ? 3.826 -13.860 0.647 1.00 96.94 94 GLN A O 1
ATOM 758 N N . PRO A 1 95 ? 1.724 -14.456 0.078 1.00 97.19 95 PRO A N 1
ATOM 759 C CA . PRO A 1 95 ? 1.283 -13.089 -0.156 1.00 97.19 95 PRO A CA 1
ATOM 760 C C . PRO A 1 95 ? 1.507 -12.187 1.062 1.00 97.19 95 PRO A C 1
ATOM 762 O O . PRO A 1 95 ? 1.176 -12.547 2.197 1.00 97.19 95 PRO A O 1
ATOM 765 N N . LEU A 1 96 ? 2.049 -10.996 0.826 1.00 97.50 96 LEU A N 1
ATOM 766 C CA . LEU A 1 96 ? 2.293 -10.010 1.868 1.00 97.50 96 LEU A CA 1
ATOM 767 C C . LEU A 1 96 ? 1.012 -9.217 2.118 1.00 97.50 96 LEU A C 1
ATOM 769 O O . LEU A 1 96 ? 0.403 -8.687 1.197 1.00 97.50 96 LEU A O 1
ATOM 773 N N . THR A 1 97 ? 0.601 -9.129 3.379 1.00 96.94 97 THR A N 1
ATOM 774 C CA . THR A 1 97 ? -0.614 -8.415 3.777 1.00 96.94 97 THR A CA 1
ATOM 775 C C . THR A 1 97 ? -0.250 -7.323 4.776 1.00 96.94 97 THR A C 1
ATOM 777 O O . THR A 1 97 ? 0.362 -7.602 5.808 1.00 96.94 97 THR A O 1
ATOM 780 N N . ARG A 1 98 ? -0.597 -6.073 4.463 1.00 96.88 98 ARG A N 1
ATOM 781 C CA . ARG A 1 98 ? -0.332 -4.905 5.306 1.00 96.88 98 ARG A CA 1
ATOM 782 C C . ARG A 1 98 ? -1.647 -4.247 5.690 1.00 96.88 98 ARG A C 1
ATOM 784 O O . ARG A 1 98 ? -2.386 -3.789 4.824 1.00 96.88 98 ARG A O 1
ATOM 791 N N . ASP A 1 99 ? -1.919 -4.175 6.985 1.00 95.50 99 ASP A N 1
ATOM 792 C CA . ASP A 1 99 ? -3.090 -3.471 7.498 1.00 95.50 99 ASP A CA 1
ATOM 793 C C . ASP A 1 99 ? -2.786 -1.987 7.698 1.00 95.50 99 ASP A C 1
ATOM 795 O O . ASP A 1 99 ? -1.701 -1.600 8.148 1.00 95.50 99 ASP A O 1
ATOM 799 N N . TRP A 1 100 ? -3.765 -1.140 7.395 1.00 92.50 100 TRP A N 1
ATOM 800 C CA . TRP A 1 100 ? -3.698 0.271 7.728 1.00 92.50 100 TRP A CA 1
ATOM 801 C C . TRP A 1 100 ? -3.971 0.459 9.219 1.00 92.50 100 TRP A C 1
ATOM 803 O O . TRP A 1 100 ? -5.115 0.452 9.677 1.00 92.50 100 TRP A O 1
ATOM 813 N N . GLY A 1 101 ? -2.902 0.655 9.985 1.00 78.69 101 GLY A N 1
ATOM 814 C CA . GLY A 1 101 ? -3.008 1.150 11.348 1.00 78.69 101 GLY A CA 1
ATOM 815 C C . GLY A 1 101 ? -3.416 2.615 11.309 1.00 78.69 101 GLY A C 1
ATOM 816 O O . GLY A 1 101 ? -2.578 3.481 11.055 1.00 78.69 101 GLY A O 1
ATOM 817 N N . GLN A 1 102 ? -4.693 2.912 11.556 1.00 63.06 102 GLN A N 1
ATOM 818 C CA . GLN A 1 102 ? -5.095 4.275 11.884 1.00 63.06 102 GLN A CA 1
ATOM 819 C C . GLN A 1 102 ? -4.230 4.711 13.071 1.00 63.06 102 GLN A C 1
ATOM 821 O O . GLN A 1 102 ? -4.298 4.118 14.143 1.00 63.06 102 GLN A O 1
ATOM 826 N N . TRP A 1 103 ? -3.353 5.697 12.870 1.00 50.75 103 TRP A N 1
ATOM 827 C CA . TRP A 1 103 ? -2.642 6.309 13.983 1.00 50.75 103 TRP A CA 1
ATOM 828 C C . TRP A 1 103 ? -3.713 6.854 14.924 1.00 50.75 103 TRP A C 1
ATOM 830 O O . TRP A 1 103 ? -4.422 7.795 14.555 1.00 50.75 103 TRP A O 1
ATOM 840 N N . ASP A 1 104 ? -3.852 6.238 16.100 1.00 44.69 104 ASP A N 1
ATOM 841 C CA . ASP A 1 104 ? -4.740 6.649 17.185 1.00 44.69 104 ASP A CA 1
ATOM 842 C C . ASP A 1 104 ? -4.308 8.035 17.697 1.00 44.69 104 ASP A C 1
ATOM 844 O O . ASP A 1 104 ? -3.772 8.211 18.792 1.00 44.69 104 ASP A O 1
ATOM 848 N N . GLY A 1 105 ? -4.551 9.072 16.896 1.00 45.75 105 GLY A N 1
ATOM 849 C CA . GLY A 1 105 ? -4.342 10.480 17.221 1.00 45.75 105 GLY A CA 1
ATOM 850 C C . GLY A 1 105 ? -5.306 10.998 18.292 1.00 45.75 105 GLY A C 1
ATOM 851 O O . GLY A 1 105 ? -5.426 12.203 18.487 1.00 45.75 105 GLY A O 1
ATOM 852 N N . GLY A 1 106 ? -5.991 10.104 18.998 1.00 44.31 106 GLY A N 1
ATOM 853 C CA . GLY A 1 106 ? -6.884 10.416 20.092 1.00 44.31 106 GLY A CA 1
ATOM 854 C C . GLY A 1 106 ? -7.138 9.166 20.911 1.00 44.31 106 GLY A C 1
ATOM 855 O O . GLY A 1 106 ? -8.039 8.422 20.575 1.00 44.31 106 GLY A O 1
ATOM 856 N N . HIS A 1 107 ? -6.320 8.939 21.947 1.00 49.16 107 HIS A N 1
ATOM 857 C CA . HIS A 1 107 ? -6.710 8.380 23.260 1.00 49.16 107 HIS A CA 1
ATOM 858 C C . HIS A 1 107 ? -5.520 8.075 24.189 1.00 49.16 107 HIS A C 1
ATOM 860 O O . HIS A 1 107 ? -5.728 7.794 25.366 1.00 49.16 107 HIS A O 1
ATOM 866 N N . SER A 1 108 ? -4.264 8.259 23.771 1.00 53.44 108 SER A N 1
ATOM 867 C CA . SER A 1 108 ? -3.125 8.191 24.704 1.00 53.44 108 SER A CA 1
ATOM 868 C C . SER A 1 108 ? -2.821 9.552 25.352 1.00 53.44 108 SER A C 1
ATOM 870 O O . SER A 1 108 ? -1.795 10.163 25.078 1.00 53.44 108 SER A O 1
ATOM 872 N N . LYS A 1 109 ? -3.741 10.077 26.180 1.00 46.19 109 LYS A N 1
ATOM 873 C CA . LYS A 1 109 ? -3.465 11.174 27.146 1.00 46.19 109 LYS A CA 1
ATOM 874 C C . LYS A 1 109 ? -4.449 11.236 28.333 1.00 46.19 109 LYS A C 1
ATOM 876 O O . LYS A 1 109 ? -4.581 12.274 28.971 1.00 46.19 109 LYS A O 1
ATOM 881 N N . MET A 1 110 ? -5.102 10.132 28.699 1.00 51.22 110 MET A N 1
ATOM 882 C CA . MET A 1 110 ? -5.864 10.044 29.957 1.00 51.22 110 MET A CA 1
ATOM 883 C C . MET A 1 110 ? -5.396 8.877 30.832 1.00 51.22 110 MET A C 1
ATOM 885 O O . MET A 1 110 ? -6.194 8.059 31.263 1.00 51.22 110 MET A O 1
ATOM 889 N N . LEU A 1 111 ? -4.097 8.798 31.139 1.00 49.50 111 LEU A N 1
ATOM 890 C CA . LEU A 1 111 ? -3.630 7.941 32.244 1.00 49.50 111 LEU A CA 1
ATOM 891 C C . LEU A 1 111 ? -2.764 8.663 33.289 1.00 49.50 111 LEU A C 1
ATOM 893 O O . LEU A 1 111 ? -2.298 8.044 34.237 1.00 49.50 111 LEU A O 1
ATOM 897 N N . VAL A 1 112 ? -2.617 9.991 33.187 1.00 55.06 112 VAL A N 1
ATOM 898 C CA . VAL A 1 112 ? -1.931 10.827 34.201 1.00 55.06 112 VAL A CA 1
ATOM 899 C C . VAL A 1 112 ? -2.936 11.662 35.023 1.00 55.06 112 VAL A C 1
ATOM 901 O O . VAL A 1 112 ? -2.571 12.597 35.721 1.00 55.06 112 VAL A O 1
ATOM 904 N N . GLY A 1 113 ? -4.234 11.342 34.966 1.00 54.56 113 GLY A N 1
ATOM 905 C CA . GLY A 1 113 ? -5.274 12.095 35.686 1.00 54.56 113 GLY A CA 1
ATOM 906 C C . GLY A 1 113 ? -5.605 11.569 37.087 1.00 54.56 113 GLY A C 1
ATOM 907 O O . GLY A 1 113 ? -5.936 12.347 37.977 1.00 54.56 113 GLY A O 1
ATOM 908 N N . VAL A 1 114 ? -5.507 10.255 37.316 1.00 54.78 114 VAL A N 1
ATOM 909 C CA . VAL A 1 114 ? -6.076 9.636 38.532 1.00 54.78 114 VAL A CA 1
ATOM 910 C C . VAL A 1 114 ? -5.071 9.571 39.690 1.00 54.78 114 VAL A C 1
ATOM 912 O O . VAL A 1 114 ? -5.456 9.742 40.844 1.00 54.78 114 VAL A O 1
ATOM 915 N N . GLY A 1 115 ? -3.769 9.430 39.410 1.00 50.44 115 GLY A N 1
ATOM 916 C CA . GLY A 1 115 ? -2.732 9.401 40.456 1.00 50.44 115 GLY A CA 1
ATOM 917 C C . GLY A 1 115 ? -2.522 10.745 41.172 1.00 50.44 115 GLY A C 1
ATOM 918 O O . GLY A 1 115 ? -2.181 10.775 42.353 1.00 50.44 115 GLY A O 1
ATOM 919 N N . GLY A 1 116 ? -2.778 11.864 40.484 1.00 55.19 116 GLY A N 1
ATOM 920 C CA . GLY A 1 116 ? -2.647 13.210 41.054 1.00 55.19 116 GLY A CA 1
ATOM 921 C C . GLY A 1 116 ? -3.807 13.617 41.970 1.00 55.19 116 GLY A C 1
ATOM 922 O O . GLY A 1 116 ? -3.612 14.419 42.884 1.00 55.19 116 GLY A O 1
ATOM 923 N N . LEU A 1 117 ? -4.997 13.036 41.775 1.00 59.03 117 LEU A N 1
ATOM 924 C CA . LEU A 1 117 ? -6.215 13.456 42.476 1.00 59.03 117 LEU A CA 1
ATOM 925 C C . LEU A 1 117 ? -6.275 12.978 43.938 1.00 59.03 117 LEU A C 1
ATOM 927 O O . LEU A 1 117 ? -6.990 13.575 44.731 1.00 59.03 117 LEU A O 1
ATOM 931 N N . VAL A 1 118 ? -5.517 11.945 44.325 1.00 63.72 118 VAL A N 1
ATOM 932 C CA . VAL A 1 118 ? -5.514 11.421 45.709 1.00 63.72 118 VAL A CA 1
ATOM 933 C C . VAL A 1 118 ? -4.322 11.938 46.521 1.00 63.72 118 VAL A C 1
ATOM 935 O O . VAL A 1 118 ? -4.473 12.283 47.695 1.00 63.72 118 VAL A O 1
ATOM 938 N N . LEU A 1 119 ? -3.142 12.060 45.902 1.00 66.62 119 LEU A N 1
ATOM 939 C CA . LEU A 1 119 ? -1.930 12.515 46.594 1.00 66.62 119 LEU A CA 1
ATOM 940 C C . LEU A 1 119 ? -1.952 14.023 46.897 1.00 66.62 119 LEU A C 1
ATOM 942 O O . LEU A 1 119 ? -1.490 14.438 47.961 1.00 66.62 119 LEU A O 1
ATOM 946 N N . GLY A 1 120 ? -2.542 14.836 46.011 1.00 73.44 120 GLY A N 1
ATOM 947 C CA . GLY A 1 120 ? -2.680 16.284 46.205 1.00 73.44 120 GLY A CA 1
ATOM 948 C C . GLY A 1 120 ? -3.500 16.663 47.450 1.00 73.44 120 GLY A C 1
ATOM 949 O O . GLY A 1 120 ? -2.987 17.381 48.313 1.00 73.44 120 GLY A O 1
ATOM 950 N N . PRO A 1 121 ? -4.742 16.163 47.613 1.00 80.81 121 PRO A N 1
ATOM 951 C CA . PRO A 1 121 ? -5.570 16.474 48.780 1.00 80.81 121 PRO A CA 1
ATOM 952 C C . PRO A 1 121 ? -4.978 15.984 50.102 1.00 80.81 121 PRO A C 1
ATOM 954 O O . PRO A 1 121 ? -5.074 16.692 51.103 1.00 80.81 121 PRO A O 1
ATOM 957 N N . ALA A 1 122 ? -4.334 14.811 50.120 1.00 82.75 122 ALA A N 1
ATOM 958 C CA . ALA A 1 122 ? -3.712 14.277 51.332 1.00 82.75 122 ALA A CA 1
ATOM 959 C C . ALA A 1 122 ? -2.560 15.172 51.822 1.00 82.75 122 ALA A C 1
ATOM 961 O O . ALA A 1 122 ? -2.508 15.516 53.005 1.00 82.75 122 ALA A O 1
ATOM 962 N N . ALA A 1 123 ? -1.681 15.613 50.914 1.00 82.69 123 ALA A N 1
ATOM 963 C CA . ALA A 1 123 ? -0.597 16.539 51.239 1.00 82.69 123 ALA A CA 1
ATOM 964 C C . ALA A 1 123 ? -1.122 17.910 51.704 1.00 82.69 123 ALA A C 1
ATOM 966 O O . ALA A 1 123 ? -0.627 18.454 52.693 1.00 82.69 123 ALA A O 1
ATOM 967 N N . LEU A 1 124 ? -2.164 18.442 51.051 1.00 86.50 124 LEU A N 1
ATOM 968 C CA . LEU A 1 124 ? -2.806 19.698 51.456 1.00 86.50 124 LEU A CA 1
ATOM 969 C C . LEU A 1 124 ? -3.455 19.597 52.843 1.00 86.50 124 LEU A C 1
ATOM 971 O O . LEU A 1 124 ? -3.267 20.490 53.669 1.00 86.50 124 LEU A O 1
ATOM 975 N N . ALA A 1 125 ? -4.172 18.509 53.132 1.00 87.69 125 ALA A N 1
ATOM 976 C CA . ALA A 1 125 ? -4.804 18.293 54.432 1.00 87.69 125 ALA A CA 1
ATOM 977 C C . ALA A 1 125 ? -3.765 18.173 55.559 1.00 87.69 125 ALA A C 1
ATOM 979 O O . ALA A 1 125 ? -3.929 18.786 56.618 1.00 87.69 125 ALA A O 1
ATOM 980 N N . LEU A 1 126 ? -2.672 17.436 55.323 1.00 88.75 126 LEU A N 1
ATOM 981 C CA . LEU A 1 126 ? -1.587 17.286 56.294 1.00 88.75 126 LEU A CA 1
ATOM 982 C C . LEU A 1 126 ? -0.870 18.624 56.542 1.00 88.75 126 LEU A C 1
ATOM 984 O O . LEU A 1 126 ? -0.647 19.002 57.695 1.00 88.75 126 LEU A O 1
ATOM 988 N N . GLY A 1 127 ? -0.576 19.372 55.473 1.00 88.06 127 GLY A N 1
ATOM 989 C CA . GLY A 1 127 ? 0.024 20.704 55.553 1.00 88.06 127 GLY A CA 1
ATOM 990 C C . GLY A 1 127 ? -0.852 21.701 56.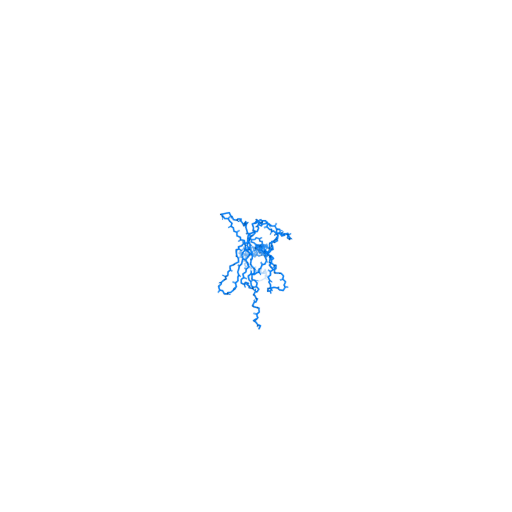318 1.00 88.06 127 GLY A C 1
ATOM 991 O O . GLY A 1 127 ? -0.361 22.399 57.208 1.00 88.06 127 GLY A O 1
ATOM 992 N N . LEU A 1 128 ? -2.162 21.718 56.049 1.00 89.94 128 LEU A N 1
ATOM 993 C CA . LEU A 1 128 ? -3.115 22.584 56.746 1.00 89.94 128 LEU A CA 1
ATOM 994 C C . LEU A 1 128 ? -3.205 22.241 58.242 1.00 89.94 128 LEU A C 1
ATOM 996 O O . LEU A 1 128 ? -3.203 23.139 59.083 1.00 89.94 128 LEU A O 1
ATOM 1000 N N . LEU A 1 129 ? -3.223 20.952 58.595 1.00 88.94 129 LEU A N 1
ATOM 1001 C CA . LEU A 1 129 ? -3.221 20.497 59.989 1.00 88.94 129 LEU A CA 1
ATOM 1002 C C . LEU A 1 129 ? -1.985 20.986 60.754 1.00 88.94 129 LEU A C 1
ATOM 1004 O O . LEU A 1 129 ? -2.122 21.511 61.863 1.00 88.94 129 LEU A O 1
ATOM 1008 N N . VAL A 1 130 ? -0.791 20.853 60.169 1.00 87.56 130 VAL A N 1
ATOM 1009 C CA . VAL A 1 130 ? 0.459 21.336 60.781 1.00 87.56 130 VAL A CA 1
ATOM 1010 C C . VAL A 1 130 ? 0.445 22.858 60.924 1.00 87.56 130 VAL A C 1
ATOM 1012 O O . VAL A 1 130 ? 0.742 23.369 62.006 1.00 87.56 130 VAL A O 1
ATOM 1015 N N . TYR A 1 131 ? 0.033 23.586 59.883 1.00 88.12 131 TYR A N 1
ATOM 1016 C CA . TYR A 1 131 ? -0.071 25.047 59.914 1.00 88.12 131 TYR A CA 1
ATOM 1017 C C . TYR A 1 131 ? -1.007 25.539 61.028 1.00 88.12 131 TYR A C 1
ATOM 1019 O O . TYR A 1 131 ? -0.651 26.417 61.820 1.00 88.12 131 TYR A O 1
ATOM 1027 N N . LEU A 1 132 ? -2.188 24.930 61.150 1.00 84.94 132 LEU A N 1
ATOM 1028 C CA . LEU A 1 132 ? -3.150 25.274 62.196 1.00 84.94 132 LEU A CA 1
ATOM 1029 C C . LEU A 1 132 ? -2.625 24.934 63.600 1.00 84.94 132 LEU A C 1
ATOM 1031 O O . LEU A 1 132 ? -2.860 25.693 64.543 1.00 84.94 132 LEU A O 1
ATOM 1035 N N . ARG A 1 133 ? -1.873 23.835 63.761 1.00 80.38 133 ARG A N 1
ATOM 1036 C CA . ARG A 1 133 ? -1.212 23.512 65.038 1.00 80.38 133 ARG A CA 1
ATOM 1037 C C . ARG A 1 133 ? -0.109 24.508 65.393 1.00 80.38 133 ARG A C 1
ATOM 1039 O O . ARG A 1 133 ? -0.018 24.885 66.560 1.00 80.38 133 ARG A O 1
ATOM 1046 N N . SER A 1 134 ? 0.660 24.981 64.413 1.00 72.38 134 SER A N 1
ATOM 1047 C CA . SER A 1 134 ? 1.684 26.015 64.612 1.00 72.38 134 SER A CA 1
ATOM 1048 C C . SER A 1 134 ? 1.065 27.337 65.086 1.00 72.38 134 SER A C 1
ATOM 1050 O O . SER A 1 134 ? 1.485 27.877 66.110 1.00 72.38 134 SER A O 1
ATOM 1052 N N . LYS A 1 135 ? -0.038 27.792 64.471 1.00 66.31 135 LYS A N 1
ATOM 1053 C CA . LYS A 1 135 ? -0.750 28.997 64.943 1.00 66.31 135 LYS A CA 1
ATOM 1054 C C . LYS A 1 135 ? -1.390 28.850 66.324 1.00 66.31 135 LYS A C 1
ATOM 1056 O O . LYS A 1 135 ? -1.523 29.840 67.043 1.00 66.31 135 LYS A O 1
ATOM 1061 N N . LYS A 1 136 ? -1.768 27.635 66.731 1.00 54.47 136 LYS A N 1
ATOM 1062 C CA . LYS A 1 136 ? -2.266 27.369 68.092 1.00 54.47 136 LYS A CA 1
ATOM 1063 C C . LYS A 1 136 ? -1.142 27.381 69.142 1.00 54.47 136 LYS A C 1
ATOM 1065 O O . LYS A 1 136 ? -1.426 27.623 70.314 1.00 54.47 136 LYS A O 1
ATOM 1070 N N . GLY A 1 137 ? 0.108 27.160 68.727 1.00 55.22 137 GLY A N 1
ATOM 1071 C CA . GLY A 1 137 ? 1.307 27.307 69.560 1.00 55.22 137 GLY A CA 1
ATOM 1072 C C . GLY A 1 137 ? 1.687 28.767 69.827 1.00 55.22 137 GLY A C 1
ATOM 1073 O O . GLY A 1 137 ? 2.053 29.094 70.952 1.00 55.22 137 GLY A O 1
ATOM 1074 N N . GLU A 1 138 ? 1.494 29.658 68.850 1.00 51.53 138 GLU A N 1
ATOM 1075 C CA . GLU A 1 138 ? 1.800 31.099 68.968 1.00 51.53 138 GLU A CA 1
ATOM 1076 C C . GLU A 1 138 ? 0.935 31.815 70.035 1.00 51.53 138 GLU A C 1
ATOM 1078 O O . GLU A 1 138 ? 1.392 32.724 70.725 1.00 51.53 138 GLU A O 1
ATOM 1083 N N . TRP A 1 139 ? -0.309 31.369 70.264 1.00 44.78 139 TRP A N 1
ATOM 1084 C CA . TRP A 1 139 ? -1.175 31.926 71.322 1.00 44.78 139 TRP A CA 1
ATOM 1085 C C . TRP A 1 139 ? -0.946 31.328 72.720 1.00 44.78 139 TRP A C 1
ATOM 1087 O O . TRP A 1 139 ? -1.473 31.855 73.698 1.00 44.78 139 TRP A O 1
ATOM 1097 N N . ARG A 1 140 ? -0.151 30.256 72.853 1.00 45.91 140 ARG A N 1
ATOM 1098 C CA . ARG A 1 140 ? 0.188 29.629 74.150 1.00 45.91 140 ARG A CA 1
ATOM 1099 C C . ARG A 1 140 ? 1.534 30.079 74.731 1.00 45.91 140 ARG A C 1
ATOM 1101 O O . ARG A 1 140 ? 1.925 29.571 75.775 1.00 45.91 140 ARG A O 1
ATOM 1108 N N . GLY A 1 141 ? 2.218 31.035 74.097 1.00 48.22 141 GLY A N 1
ATOM 1109 C CA . GLY A 1 141 ? 3.536 31.537 74.515 1.00 48.22 141 GLY A CA 1
ATOM 1110 C C . GLY A 1 141 ? 3.549 32.815 75.371 1.00 48.22 141 GLY A C 1
ATOM 1111 O O . GLY A 1 141 ? 4.627 33.323 75.656 1.00 48.22 141 GLY A O 1
ATOM 1112 N N . ARG A 1 142 ? 2.398 33.365 75.794 1.00 49.66 142 ARG A N 1
ATOM 1113 C CA . ARG A 1 142 ? 2.323 34.613 76.596 1.00 49.66 142 ARG A CA 1
ATOM 1114 C C . ARG A 1 142 ? 1.611 34.451 77.945 1.00 49.66 142 ARG A C 1
ATOM 1116 O O . ARG A 1 142 ? 0.691 35.193 78.267 1.00 49.66 142 ARG A O 1
ATOM 1123 N N . GLY A 1 143 ? 2.039 33.488 78.757 1.00 44.50 143 GLY A N 1
ATOM 1124 C CA . GLY A 1 143 ? 1.454 33.310 80.088 1.00 44.50 143 GLY A CA 1
ATOM 1125 C C . GLY A 1 143 ? 2.186 32.322 80.984 1.00 44.50 143 GLY A C 1
ATOM 1126 O O . GLY A 1 143 ? 1.570 31.382 81.468 1.00 44.50 143 GLY A O 1
ATOM 1127 N N . ALA A 1 144 ? 3.486 32.516 81.207 1.00 38.97 144 ALA A N 1
ATOM 1128 C CA . ALA A 1 144 ? 4.172 31.917 82.349 1.00 38.97 144 ALA A CA 1
ATOM 1129 C C . ALA A 1 144 ? 4.342 33.002 83.424 1.00 38.97 144 ALA A C 1
ATOM 1131 O O . ALA A 1 144 ? 5.194 33.878 83.307 1.00 38.97 144 ALA A O 1
ATOM 1132 N N . VAL A 1 145 ? 3.479 32.972 84.439 1.00 49.38 145 VAL A N 1
ATOM 1133 C CA . VAL A 1 145 ? 3.613 33.758 85.676 1.00 49.38 145 VAL A CA 1
ATOM 1134 C C . VAL A 1 145 ? 4.525 32.960 86.620 1.00 49.38 145 VAL A C 1
ATOM 1136 O O . VAL A 1 145 ? 4.290 31.759 86.774 1.00 49.38 145 VAL A O 1
ATOM 1139 N N . PRO A 1 146 ? 5.565 33.550 87.236 1.00 43.53 146 PRO A N 1
ATOM 1140 C CA . PRO A 1 146 ? 6.456 32.809 88.122 1.00 43.53 146 PRO A CA 1
ATOM 1141 C C . PRO A 1 146 ? 5.746 32.431 89.428 1.00 43.53 146 PRO A C 1
ATOM 1143 O O . PRO A 1 146 ? 4.986 33.212 90.002 1.00 43.53 146 PRO A O 1
ATOM 1146 N N . ALA A 1 147 ? 5.999 31.206 89.887 1.00 50.41 147 ALA A N 1
ATOM 1147 C CA . ALA A 1 147 ? 5.451 30.657 91.118 1.00 50.41 147 ALA A CA 1
ATOM 1148 C C . ALA A 1 147 ? 5.980 31.425 92.343 1.00 50.41 147 ALA A C 1
ATOM 1150 O O . ALA A 1 147 ? 7.171 31.384 92.643 1.00 50.41 147 ALA A O 1
ATOM 1151 N N . LEU A 1 148 ? 5.084 32.099 93.067 1.00 53.47 148 LEU A N 1
ATOM 1152 C CA . LEU A 1 148 ? 5.350 32.624 94.405 1.00 53.47 148 LEU A CA 1
ATOM 1153 C C . LEU A 1 148 ? 5.335 31.462 95.405 1.00 53.47 148 LEU A C 1
ATOM 1155 O O . LEU A 1 148 ? 4.314 30.802 95.615 1.00 53.47 148 LEU A O 1
ATOM 1159 N N . THR A 1 149 ? 6.491 31.200 96.004 1.00 47.53 149 THR A N 1
ATOM 1160 C CA . THR A 1 149 ? 6.675 30.261 97.108 1.00 47.53 149 THR A CA 1
ATOM 1161 C C . THR A 1 149 ? 5.906 30.735 98.344 1.00 47.53 149 THR A C 1
ATOM 1163 O O . THR A 1 149 ? 5.953 31.901 98.733 1.00 47.53 149 THR A O 1
ATOM 1166 N N . ARG A 1 150 ? 5.159 29.811 98.959 1.00 50.97 150 ARG A N 1
ATOM 1167 C CA . ARG A 1 150 ? 4.417 30.033 100.206 1.00 50.97 150 ARG A CA 1
ATOM 1168 C C . ARG A 1 150 ? 5.400 30.207 101.365 1.00 50.97 150 ARG A C 1
ATOM 1170 O O . ARG A 1 150 ? 6.143 29.284 101.683 1.00 50.97 150 ARG A O 1
ATOM 1177 N N . VAL A 1 151 ? 5.363 31.373 102.001 1.00 57.12 151 VAL A N 1
ATOM 1178 C CA . VAL A 1 151 ? 5.989 31.638 103.303 1.00 57.12 151 VAL A CA 1
ATOM 1179 C C . VAL A 1 151 ? 5.195 30.892 104.383 1.00 57.12 151 VAL A C 1
ATOM 1181 O O . VAL A 1 151 ? 3.967 30.974 104.417 1.00 57.12 151 VAL A O 1
ATOM 1184 N N . ALA A 1 152 ? 5.887 30.126 105.227 1.00 60.03 152 ALA A N 1
ATOM 1185 C CA . ALA A 1 152 ? 5.302 29.418 106.364 1.00 60.03 152 ALA A CA 1
ATOM 1186 C C . ALA A 1 152 ? 4.967 30.395 107.515 1.00 60.03 152 ALA A C 1
ATOM 1188 O O . ALA A 1 152 ? 5.697 31.369 107.706 1.00 60.03 152 ALA A O 1
ATOM 1189 N N . PRO A 1 153 ? 3.884 30.166 108.283 1.00 61.25 153 PRO A N 1
ATOM 1190 C CA . PRO A 1 153 ? 3.494 31.036 109.392 1.00 61.25 153 PRO A CA 1
ATOM 1191 C C . PRO A 1 153 ? 4.390 30.852 110.638 1.00 61.25 153 PRO A C 1
ATOM 1193 O O . PRO A 1 153 ? 4.973 29.780 110.821 1.00 61.25 153 PRO A O 1
ATOM 1196 N N . PRO A 1 154 ? 4.491 31.879 111.505 1.00 54.88 154 PRO A N 1
ATOM 1197 C CA . PRO A 1 154 ? 5.450 31.926 112.609 1.00 54.88 154 PRO A CA 1
ATOM 1198 C C . PRO A 1 154 ? 4.965 31.175 113.864 1.00 54.88 154 PRO A C 1
ATOM 1200 O O . PRO A 1 154 ? 3.782 31.262 114.204 1.00 54.88 154 PRO A O 1
ATOM 1203 N N . PRO A 1 155 ? 5.864 30.530 114.627 1.00 54.09 155 PRO A N 1
ATOM 1204 C CA . PRO A 1 155 ? 5.647 30.242 116.034 1.00 54.09 155 PRO A CA 1
ATOM 1205 C C . PRO A 1 155 ? 6.345 31.313 116.890 1.00 54.09 155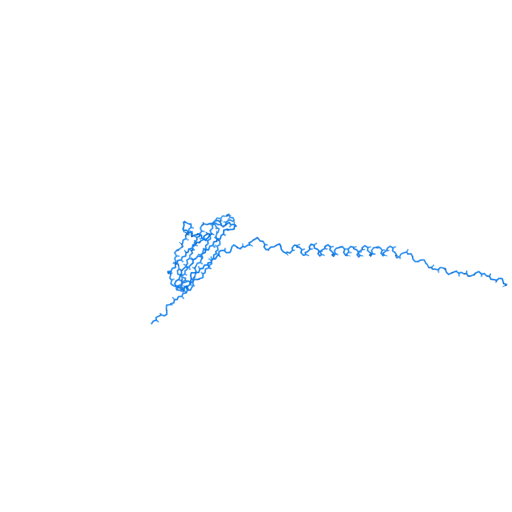 PRO A C 1
ATOM 1207 O O . PRO A 1 155 ? 7.522 31.604 116.715 1.00 54.09 155 PRO A O 1
ATOM 1210 N N . TRP A 1 156 ? 5.576 31.922 117.786 1.00 57.22 156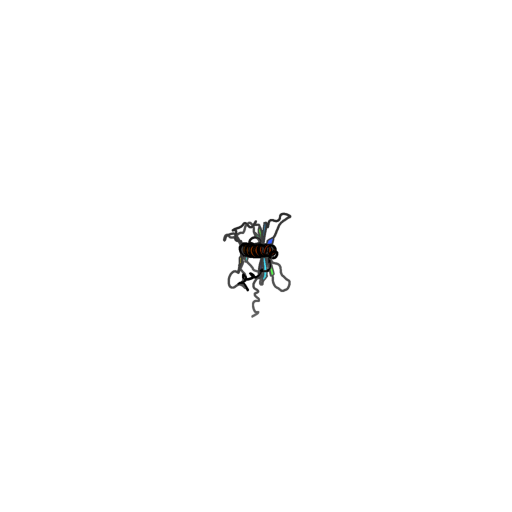 TRP A N 1
ATOM 1211 C CA . TRP A 1 156 ? 6.002 32.778 118.899 1.00 57.22 156 TRP A CA 1
ATOM 1212 C C . TRP A 1 156 ? 7.313 32.300 119.557 1.00 57.22 156 TRP A C 1
ATOM 1214 O O . TRP A 1 156 ? 7.369 31.156 119.985 1.00 57.22 156 TRP A O 1
ATOM 1224 N N . TRP A 1 157 ? 8.358 33.133 119.599 1.00 37.50 157 TRP A N 1
ATOM 1225 C CA . TRP A 1 157 ? 8.932 33.865 120.748 1.00 37.50 157 TRP A CA 1
ATOM 1226 C C . TRP A 1 157 ? 9.995 34.846 120.233 1.00 37.50 157 TRP A C 1
ATOM 1228 O O . TRP A 1 157 ? 10.601 34.561 119.176 1.00 37.50 157 TRP A O 1
#

Radius of gyration: 39.2 Å; chains: 1; bounding box: 37×55×135 Å

Organism: Eudromia elegans (NCBI:txid8805)

Secondary structure (DSSP, 8-state):
------BPPEEEEEEE--SSSS---EEEEEEEEEBSS-EEEEEEETTEEE-TTEEEPPPEE-SSS-EEEEEEEE----TT--EEEEEEETT-SS-EEEE------SSTT-SSSHHHHHHHHHHHHHHHHHHHHHHHHHTTSS------PPPPPPP--

pLDDT: mean 81.03, std 19.46, range [37.5, 98.62]